Protein AF-A0A834E364-F1 (afdb_monomer_lite)

pLDDT: mean 76.14, std 17.6, range [32.25, 96.88]

InterPro domains:
  IPR008937 Ras-like guanine nucleotide exchange factor [PTHR23113] (55-141)
  IPR023578 Ras guanine nucleotide exchange factor domain superfamily [SSF48366] (55-141)
  IPR036964 Ras guanine-nucleotide exchange factor, catalytic domain superfamily [G3DSA:1.10.840.10] (33-140)

Structure (mmCIF, N/CA/C/O backbone):
data_AF-A0A834E364-F1
#
_entry.id   AF-A0A834E364-F1
#
loop_
_atom_site.group_PDB
_atom_site.id
_atom_site.type_symbol
_atom_site.label_atom_id
_atom_site.label_alt_id
_atom_site.label_comp_id
_atom_site.label_asym_id
_atom_site.label_entit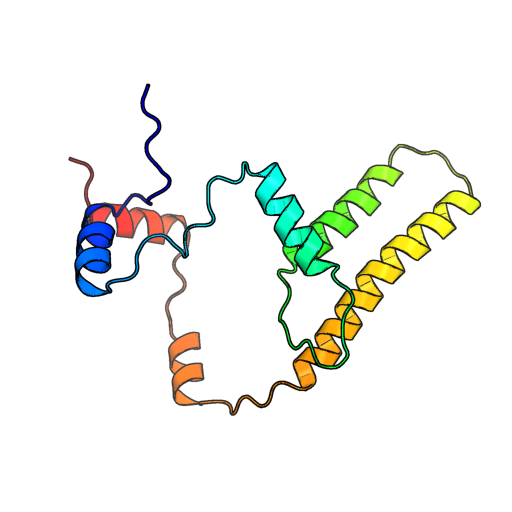y_id
_atom_site.label_seq_id
_atom_site.pdbx_PDB_ins_code
_atom_site.Cartn_x
_atom_site.Cartn_y
_atom_site.Cartn_z
_atom_site.occupancy
_atom_site.B_iso_or_equiv
_atom_site.auth_seq_id
_atom_site.auth_comp_id
_atom_site.auth_asym_id
_atom_site.auth_atom_id
_atom_site.pdbx_PDB_model_num
ATOM 1 N N . MET A 1 1 ? 21.226 10.338 26.132 1.00 33.03 1 MET A N 1
ATOM 2 C CA . MET A 1 1 ? 20.840 8.924 25.965 1.00 33.03 1 MET A CA 1
ATOM 3 C C . MET A 1 1 ? 19.372 8.777 26.314 1.00 33.03 1 MET A C 1
ATOM 5 O O . MET A 1 1 ? 19.023 8.864 27.484 1.00 33.03 1 MET A O 1
ATOM 9 N N . ARG A 1 2 ? 18.525 8.623 25.299 1.00 32.25 2 ARG A N 1
ATOM 10 C CA . ARG A 1 2 ? 17.211 7.989 25.418 1.00 32.25 2 ARG A CA 1
ATOM 11 C C . ARG A 1 2 ? 16.877 7.466 24.024 1.00 32.25 2 ARG A C 1
ATOM 13 O O . ARG A 1 2 ? 16.173 8.110 23.261 1.00 32.25 2 ARG A O 1
ATOM 20 N N . GLU A 1 3 ? 17.536 6.371 23.669 1.00 36.06 3 GLU A N 1
ATOM 21 C CA . GLU A 1 3 ? 17.025 5.490 22.627 1.00 36.06 3 GLU A CA 1
ATOM 22 C C . GLU A 1 3 ? 15.978 4.613 23.309 1.00 36.06 3 GLU A C 1
ATOM 24 O O . GLU A 1 3 ? 16.280 3.903 24.266 1.00 36.06 3 GLU A O 1
ATOM 29 N N . GLY A 1 4 ? 14.730 4.775 22.893 1.00 33.72 4 GLY A N 1
ATOM 30 C CA . GLY A 1 4 ? 13.587 3.966 23.284 1.00 33.72 4 GLY A CA 1
ATOM 31 C C . GLY A 1 4 ? 12.686 3.911 22.062 1.00 33.72 4 GLY A C 1
ATOM 32 O O . GLY A 1 4 ? 12.429 4.956 21.466 1.00 33.72 4 GLY A O 1
ATOM 33 N N . GLY A 1 5 ? 12.365 2.691 21.646 1.00 37.12 5 GLY A N 1
ATOM 34 C CA . GLY A 1 5 ? 11.794 2.339 20.354 1.00 37.12 5 GLY A CA 1
ATOM 35 C C . GLY A 1 5 ? 10.457 2.995 20.028 1.00 37.12 5 GLY A C 1
ATOM 36 O O . GLY A 1 5 ? 9.821 3.666 20.832 1.00 37.12 5 GLY A O 1
ATOM 37 N N . THR A 1 6 ? 10.087 2.814 18.775 1.00 41.56 6 THR A N 1
ATOM 38 C CA . THR A 1 6 ? 9.000 3.436 18.027 1.00 41.56 6 THR A CA 1
ATOM 39 C C . THR A 1 6 ? 7.606 2.914 18.388 1.00 41.56 6 THR A C 1
ATOM 41 O O . THR A 1 6 ? 6.837 2.598 17.485 1.00 41.56 6 THR A O 1
ATOM 44 N N . GLU A 1 7 ? 7.234 2.860 19.666 1.00 50.69 7 GLU A N 1
ATOM 45 C CA . GLU A 1 7 ? 5.832 2.629 20.025 1.00 50.69 7 GLU A CA 1
ATOM 46 C C . GLU A 1 7 ? 5.063 3.961 20.002 1.00 50.69 7 GLU A C 1
ATOM 48 O O . GLU A 1 7 ? 5.516 5.031 20.422 1.00 50.69 7 GLU A O 1
ATOM 53 N N . GLY A 1 8 ? 3.932 3.947 19.298 1.00 63.41 8 GLY A N 1
ATOM 54 C CA . GLY A 1 8 ? 3.078 5.118 19.154 1.00 63.41 8 GLY A CA 1
ATOM 55 C C . GLY A 1 8 ? 2.541 5.565 20.514 1.00 63.41 8 GLY A C 1
ATOM 56 O O . GLY A 1 8 ? 2.422 4.773 21.433 1.00 63.41 8 GLY A O 1
ATOM 57 N N . ARG A 1 9 ? 2.120 6.832 20.612 1.00 81.44 9 ARG A N 1
ATOM 58 C CA . ARG A 1 9 ? 1.621 7.505 21.835 1.00 81.44 9 ARG A CA 1
ATOM 59 C C . ARG A 1 9 ? 0.781 6.660 22.815 1.00 81.44 9 ARG A C 1
ATOM 61 O O . ARG A 1 9 ? 0.795 6.985 23.996 1.00 81.44 9 ARG A O 1
ATOM 68 N N . LEU A 1 10 ? 0.010 5.688 22.329 1.00 83.81 10 LEU A N 1
ATOM 69 C CA . LEU A 1 10 ? -0.895 4.833 23.103 1.00 83.81 10 LEU A CA 1
ATOM 70 C C . LEU A 1 10 ? -0.154 3.677 23.813 1.00 83.81 10 LEU A C 1
ATOM 72 O O . LEU A 1 10 ? -0.504 2.509 23.647 1.00 83.81 10 LEU A O 1
ATOM 76 N N . GLU A 1 11 ? 0.904 3.996 24.554 1.00 81.38 11 GLU A N 1
ATOM 77 C CA . GLU A 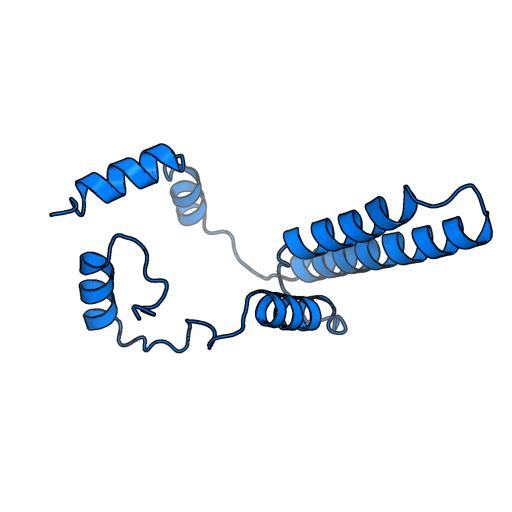1 11 ? 1.783 3.029 25.232 1.00 81.38 11 GLU A CA 1
ATOM 78 C C . GLU A 1 11 ? 1.012 2.122 26.204 1.00 81.38 11 GLU A C 1
ATOM 80 O O . GLU A 1 11 ? 1.263 0.918 26.286 1.00 81.38 11 GLU A O 1
ATOM 85 N N . GLY A 1 12 ? 0.036 2.681 26.931 1.00 80.62 12 GLY A N 1
ATOM 86 C CA . GLY A 1 12 ? -0.772 1.915 27.882 1.00 80.62 12 GLY A CA 1
ATOM 87 C C . GLY A 1 12 ? -1.642 0.868 27.184 1.00 80.62 12 GLY A C 1
ATOM 88 O O . GLY A 1 12 ? -1.741 -0.274 27.640 1.00 80.62 12 GLY A O 1
ATOM 89 N N . SER A 1 13 ? -2.229 1.241 26.047 1.00 84.00 13 SER A N 1
ATOM 90 C CA . SER A 1 13 ? -3.033 0.361 25.200 1.00 84.00 13 SER A CA 1
ATOM 91 C C . SER A 1 13 ? -2.194 -0.757 24.582 1.00 84.00 13 SER A C 1
ATOM 93 O O . SER A 1 13 ? -2.630 -1.910 24.579 1.00 84.00 13 SER A O 1
ATOM 95 N N . TRP A 1 14 ? -0.983 -0.450 24.106 1.00 78.06 14 TRP A N 1
ATOM 96 C CA . TRP A 1 14 ? -0.059 -1.455 23.570 1.00 78.06 14 TRP A CA 1
ATOM 97 C C . TRP A 1 14 ? 0.386 -2.449 24.640 1.00 78.06 14 TRP A C 1
ATOM 99 O O . TRP A 1 14 ? 0.277 -3.657 24.429 1.00 78.06 14 TRP A O 1
ATOM 109 N N . ALA A 1 15 ? 0.766 -1.972 25.828 1.00 79.81 15 ALA A N 1
ATOM 110 C CA . ALA A 1 15 ? 1.143 -2.840 26.942 1.00 79.81 15 ALA A CA 1
ATOM 111 C C . ALA A 1 15 ? 0.016 -3.818 27.329 1.00 79.81 15 ALA A C 1
ATOM 113 O O . ALA A 1 15 ? 0.264 -5.003 27.569 1.00 79.81 15 ALA A O 1
ATOM 114 N N . ALA A 1 16 ? -1.236 -3.348 27.335 1.00 79.62 16 ALA A N 1
ATOM 115 C CA . ALA A 1 16 ? -2.403 -4.186 27.600 1.00 79.62 16 ALA A CA 1
ATOM 116 C C . ALA A 1 16 ? -2.673 -5.210 26.480 1.00 79.62 16 ALA A C 1
ATOM 118 O O . ALA A 1 16 ? -3.046 -6.351 26.760 1.00 79.62 16 ALA A O 1
ATOM 119 N N . ALA A 1 17 ? -2.485 -4.829 25.214 1.00 77.50 17 ALA A N 1
ATOM 120 C CA . ALA A 1 17 ? -2.703 -5.708 24.066 1.00 77.50 17 ALA A CA 1
ATOM 121 C C . ALA A 1 17 ? -1.619 -6.795 23.945 1.00 77.50 17 ALA A C 1
ATOM 123 O O . ALA A 1 17 ? -1.945 -7.974 23.782 1.00 77.50 17 ALA A O 1
ATOM 124 N N . CYS A 1 18 ? -0.344 -6.426 24.088 1.00 69.12 18 CYS A N 1
ATOM 125 C CA . CYS A 1 18 ? 0.795 -7.346 24.015 1.00 69.12 18 CYS A CA 1
ATOM 126 C C . CYS A 1 18 ? 0.737 -8.423 25.107 1.00 69.12 18 CYS A C 1
ATOM 128 O O . CYS A 1 18 ? 1.027 -9.590 24.838 1.00 69.12 18 CYS A O 1
ATOM 130 N N . GLY A 1 19 ? 0.267 -8.073 26.311 1.00 65.94 19 GLY A N 1
ATOM 131 C CA . GLY A 1 19 ? 0.031 -9.040 27.387 1.00 65.94 19 GLY A CA 1
ATOM 132 C C . GLY A 1 19 ? -1.013 -10.117 27.054 1.00 65.94 19 GLY A C 1
ATOM 133 O O . GLY A 1 19 ? -0.944 -11.214 27.603 1.00 65.94 19 GLY A O 1
ATOM 134 N N . ASN A 1 20 ? -1.945 -9.840 26.133 1.00 60.34 20 ASN A N 1
ATOM 135 C CA . ASN A 1 20 ? -3.052 -10.738 25.784 1.00 60.34 20 ASN A CA 1
ATOM 136 C C . ASN A 1 20 ? -2.808 -11.575 24.521 1.00 60.34 20 ASN A C 1
ATOM 138 O O . ASN A 1 20 ? -3.423 -12.627 24.361 1.00 60.34 20 ASN A O 1
ATOM 142 N N . LEU A 1 21 ? -1.950 -11.113 23.610 1.00 57.56 21 LEU A N 1
ATOM 143 C CA . LEU A 1 21 ? -1.795 -11.725 22.288 1.00 57.56 21 LEU A CA 1
ATOM 144 C C . LEU A 1 21 ? -0.647 -12.735 22.201 1.00 57.56 21 LEU A C 1
ATOM 146 O O . LEU A 1 21 ? -0.603 -13.502 21.244 1.00 57.56 21 LEU A O 1
ATOM 150 N N . GLY A 1 22 ? 0.284 -12.761 23.162 1.00 52.94 22 GLY A N 1
ATOM 151 C CA . GLY A 1 22 ? 1.460 -13.643 23.090 1.00 52.94 22 GLY A CA 1
ATOM 152 C C . GLY A 1 22 ? 2.311 -13.428 21.828 1.00 52.94 22 GLY A C 1
ATOM 153 O O . GLY A 1 22 ? 3.130 -14.276 21.482 1.00 52.94 22 GLY A O 1
ATOM 154 N N . VAL A 1 23 ? 2.106 -12.309 21.126 1.00 51.69 23 VAL A N 1
ATOM 155 C CA . VAL A 1 23 ? 2.860 -11.912 19.939 1.00 51.69 23 VAL A CA 1
ATOM 156 C C . VAL A 1 23 ? 4.086 -11.165 20.444 1.00 51.69 23 VAL A C 1
ATOM 158 O O . VAL A 1 23 ? 4.002 -10.013 20.861 1.00 51.69 23 VAL A O 1
ATOM 161 N N . GLY A 1 24 ? 5.220 -11.863 20.475 1.00 50.16 24 GLY A N 1
ATOM 162 C CA . GLY A 1 24 ? 6.519 -11.229 20.673 1.00 50.16 24 GLY A CA 1
ATOM 163 C C . GLY A 1 24 ? 6.879 -10.314 19.491 1.00 50.16 24 GLY A C 1
ATOM 164 O O . GLY A 1 24 ? 6.265 -10.413 18.426 1.00 50.16 24 GLY A O 1
ATOM 165 N N . PRO A 1 25 ? 7.893 -9.447 19.647 1.00 45.56 25 PRO A N 1
ATOM 166 C CA . PRO A 1 25 ? 8.287 -8.424 18.673 1.00 45.56 25 PRO A CA 1
ATOM 167 C C . PRO A 1 25 ? 8.977 -8.989 17.411 1.00 45.56 25 PRO A C 1
ATOM 169 O O . PRO A 1 25 ? 9.927 -8.406 16.907 1.00 45.56 25 PRO A O 1
ATOM 172 N N . GLU A 1 26 ? 8.529 -10.125 16.869 1.00 44.97 26 GLU A N 1
ATOM 173 C CA . GLU A 1 26 ? 9.032 -10.664 15.591 1.00 44.97 26 GLU A CA 1
ATOM 174 C C . GLU A 1 26 ? 8.328 -10.065 14.360 1.00 44.97 26 GLU A C 1
ATOM 176 O O . GLU A 1 26 ? 8.768 -10.281 13.232 1.00 44.97 26 GLU A O 1
ATOM 181 N N . ALA A 1 27 ? 7.264 -9.278 14.556 1.00 43.50 27 ALA A N 1
ATOM 182 C CA . ALA A 1 27 ? 6.640 -8.480 13.493 1.00 43.50 27 ALA A CA 1
ATOM 183 C C . ALA A 1 27 ? 7.198 -7.046 13.407 1.00 43.50 27 ALA A C 1
ATOM 185 O O . ALA A 1 27 ? 6.973 -6.351 12.415 1.00 43.50 27 ALA A O 1
ATOM 186 N N . GLU A 1 28 ? 7.952 -6.614 14.420 1.00 43.97 28 GLU A N 1
ATOM 187 C CA . GLU A 1 28 ? 8.735 -5.385 14.381 1.00 43.97 28 GLU A CA 1
ATOM 188 C C . GLU A 1 28 ? 10.038 -5.725 13.661 1.00 43.97 28 GLU A C 1
ATOM 190 O O . GLU A 1 28 ? 10.928 -6.374 14.213 1.00 43.97 28 GLU A O 1
ATOM 195 N N . GLY A 1 29 ? 10.118 -5.363 12.378 1.00 43.12 29 GLY A N 1
ATOM 196 C CA . GLY A 1 29 ? 11.322 -5.539 11.578 1.00 43.12 29 GLY A CA 1
ATOM 197 C C . GLY A 1 29 ? 12.544 -5.089 12.373 1.00 43.12 29 GLY A C 1
ATOM 198 O O . GLY A 1 29 ? 12.629 -3.930 12.779 1.00 43.12 29 GLY A O 1
ATOM 199 N N . GLY A 1 30 ? 13.461 -6.030 12.625 1.00 39.38 30 GLY A N 1
ATOM 200 C CA . GLY A 1 30 ? 14.698 -5.761 13.349 1.00 39.38 30 GLY A CA 1
ATOM 201 C C . GLY A 1 30 ? 15.362 -4.499 12.814 1.00 39.38 30 GLY A C 1
ATOM 202 O O . GLY A 1 30 ? 15.272 -4.243 11.618 1.00 39.38 30 GLY A O 1
ATOM 203 N N . SER A 1 31 ? 15.977 -3.725 13.715 1.00 45.38 31 SER A N 1
ATOM 204 C CA . SER A 1 31 ? 16.631 -2.430 13.473 1.00 45.38 31 SER A CA 1
ATOM 205 C C . SER A 1 31 ? 17.381 -2.381 12.137 1.00 45.38 31 SER A C 1
ATOM 207 O O . SER A 1 31 ? 18.576 -2.653 12.035 1.00 45.38 31 SER A O 1
ATOM 209 N N . LEU A 1 32 ? 16.648 -2.050 11.085 1.00 44.28 32 LEU A N 1
ATOM 210 C CA . LEU A 1 32 ? 17.168 -1.707 9.787 1.00 44.28 32 LEU A CA 1
ATOM 211 C C . LEU A 1 32 ? 16.921 -0.214 9.725 1.00 44.28 32 LEU A C 1
ATOM 213 O O . LEU A 1 32 ? 15.775 0.238 9.695 1.00 44.28 32 LEU A O 1
ATOM 217 N N . SER A 1 33 ? 18.010 0.554 9.761 1.00 53.06 33 SER A N 1
ATOM 218 C CA . SER A 1 33 ? 17.973 1.974 9.425 1.00 53.06 33 SER A CA 1
ATOM 219 C C . SER A 1 33 ? 17.102 2.169 8.182 1.00 53.06 33 SER A C 1
ATOM 221 O O . SER A 1 33 ? 17.045 1.281 7.328 1.00 53.06 33 SER A O 1
ATOM 223 N N . GLY A 1 34 ? 16.412 3.308 8.069 1.00 50.94 34 GLY A N 1
AT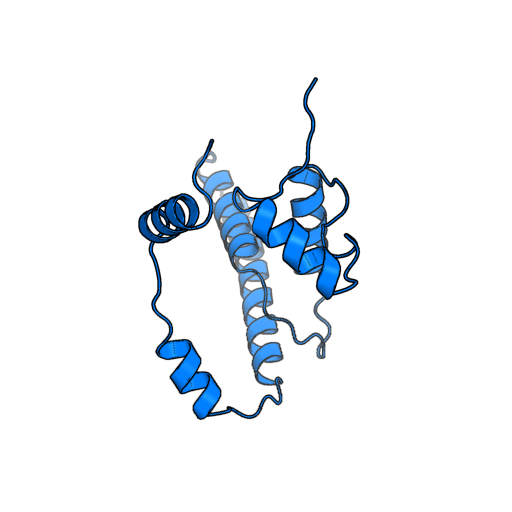OM 224 C CA . GLY A 1 34 ? 15.464 3.542 6.973 1.00 50.94 34 GLY A CA 1
ATOM 225 C C . GLY A 1 34 ? 16.014 3.108 5.607 1.00 50.94 34 GLY A C 1
ATOM 226 O O . GLY A 1 34 ? 15.324 2.423 4.864 1.00 50.94 34 GLY A O 1
ATOM 227 N N . GLU A 1 35 ? 17.293 3.369 5.323 1.00 54.16 35 GLU A N 1
ATOM 228 C CA . GLU A 1 35 ? 17.965 2.937 4.088 1.00 54.16 35 GLU A CA 1
ATOM 229 C C . GLU A 1 35 ? 18.043 1.409 3.896 1.00 54.16 35 GLU A C 1
ATOM 231 O O . GLU A 1 35 ? 17.829 0.917 2.786 1.00 54.16 35 GLU A O 1
ATOM 236 N N . GLY A 1 36 ? 18.290 0.641 4.960 1.00 59.44 36 GLY A N 1
ATOM 237 C CA . GLY A 1 36 ? 18.296 -0.823 4.928 1.00 59.44 36 GLY A CA 1
ATOM 238 C C . GLY A 1 36 ? 16.902 -1.411 4.706 1.00 59.44 36 GLY A C 1
ATOM 239 O O . GLY A 1 36 ? 16.736 -2.301 3.871 1.00 59.44 36 GLY A O 1
ATOM 240 N N . LEU A 1 37 ? 15.882 -0.870 5.384 1.00 65.31 37 LEU A N 1
ATOM 241 C CA . LEU A 1 37 ? 14.491 -1.313 5.236 1.00 65.31 37 LEU A CA 1
ATOM 242 C C . LEU A 1 37 ? 13.998 -1.113 3.796 1.00 65.31 37 LEU A C 1
ATOM 244 O O . LEU A 1 37 ? 13.458 -2.037 3.184 1.00 65.31 37 LEU A O 1
ATOM 248 N N . TRP A 1 38 ? 14.240 0.072 3.224 1.00 67.88 38 TRP A N 1
ATOM 249 C CA . TRP A 1 38 ? 13.885 0.359 1.833 1.00 67.88 38 TRP A CA 1
ATOM 250 C C . TRP A 1 38 ? 14.653 -0.531 0.852 1.00 67.88 38 TRP A C 1
ATOM 252 O O . TRP A 1 38 ? 14.074 -0.973 -0.141 1.00 67.88 38 TRP A O 1
ATOM 262 N N . GLY A 1 39 ? 15.920 -0.847 1.139 1.00 73.31 39 GLY A N 1
ATOM 263 C CA . GLY A 1 39 ? 16.726 -1.778 0.348 1.00 73.31 39 GLY A CA 1
ATOM 264 C C . GLY A 1 39 ? 16.142 -3.193 0.310 1.00 73.31 39 GLY A C 1
ATOM 265 O O . GLY A 1 39 ? 15.977 -3.759 -0.772 1.00 73.31 39 GLY A O 1
ATOM 266 N N . HIS A 1 40 ? 15.759 -3.747 1.463 1.00 72.56 40 HIS A N 1
ATOM 267 C CA . HIS A 1 40 ? 15.143 -5.076 1.549 1.00 72.56 40 HIS A CA 1
ATOM 268 C C . HIS A 1 40 ? 13.755 -5.124 0.902 1.00 72.56 40 HIS A C 1
ATOM 270 O O . HIS A 1 40 ? 13.470 -6.042 0.131 1.00 72.56 40 HIS A O 1
ATOM 276 N N . LEU A 1 41 ? 12.912 -4.115 1.147 1.00 73.31 41 LEU A N 1
ATOM 277 C CA . LEU A 1 41 ? 11.596 -4.007 0.512 1.00 73.31 41 LEU A CA 1
ATOM 278 C C . LEU A 1 41 ? 11.711 -3.908 -1.010 1.00 73.31 41 LEU A C 1
ATOM 280 O O . LEU A 1 41 ? 10.940 -4.543 -1.724 1.00 73.31 41 LEU A O 1
ATOM 284 N N . ARG A 1 42 ? 12.699 -3.164 -1.516 1.00 76.75 42 ARG A N 1
ATOM 285 C CA . ARG A 1 42 ? 12.956 -3.023 -2.953 1.00 76.75 42 ARG A CA 1
ATOM 286 C C . ARG A 1 42 ? 13.518 -4.306 -3.569 1.00 76.75 42 ARG A C 1
ATOM 288 O O . ARG A 1 42 ? 13.095 -4.689 -4.655 1.00 76.75 42 ARG A O 1
ATOM 295 N N . ALA A 1 43 ? 14.415 -5.003 -2.872 1.00 76.81 43 ALA A N 1
ATOM 296 C CA . ALA A 1 43 ? 14.912 -6.309 -3.303 1.00 76.81 43 ALA A CA 1
ATOM 297 C C . ALA A 1 43 ? 13.782 -7.348 -3.377 1.00 76.81 43 ALA A C 1
ATOM 299 O O . ALA A 1 43 ? 13.703 -8.106 -4.340 1.00 76.81 43 ALA A O 1
ATOM 300 N N . GLY A 1 44 ? 12.874 -7.340 -2.396 1.00 75.25 44 GLY A N 1
ATOM 301 C CA . GLY A 1 44 ? 11.661 -8.149 -2.427 1.00 75.25 44 GLY A CA 1
ATOM 302 C C . GLY A 1 44 ? 10.730 -7.734 -3.564 1.00 75.25 44 GLY A C 1
ATOM 303 O O . GLY A 1 44 ? 10.242 -8.593 -4.295 1.00 75.25 44 GLY A O 1
ATOM 304 N N . ALA A 1 45 ? 10.513 -6.431 -3.757 1.00 75.62 45 ALA A N 1
ATOM 305 C CA . ALA A 1 45 ? 9.653 -5.897 -4.806 1.00 75.62 45 ALA A CA 1
ATOM 306 C C . ALA A 1 45 ? 10.122 -6.319 -6.209 1.00 75.62 45 ALA A C 1
ATOM 308 O O . ALA A 1 45 ? 9.343 -6.916 -6.936 1.00 75.62 45 ALA A O 1
ATOM 309 N N . HIS A 1 46 ? 11.394 -6.152 -6.556 1.00 76.56 46 HIS A N 1
ATOM 310 C CA . HIS A 1 46 ? 11.885 -6.508 -7.895 1.00 76.56 46 HIS A CA 1
ATOM 311 C C . HIS A 1 46 ? 12.436 -7.934 -8.007 1.00 76.56 46 HIS A C 1
ATOM 313 O O . HIS A 1 46 ? 13.155 -8.249 -8.961 1.00 76.56 46 HIS A O 1
ATOM 319 N N . ALA A 1 47 ? 12.149 -8.805 -7.036 1.00 76.12 47 ALA A N 1
ATOM 320 C CA . ALA A 1 47 ? 12.471 -10.217 -7.170 1.00 76.12 47 ALA A CA 1
ATOM 321 C C . ALA A 1 47 ? 11.807 -10.778 -8.445 1.00 76.12 47 ALA A C 1
ATOM 323 O O . ALA A 1 47 ? 10.700 -10.351 -8.786 1.00 76.12 47 ALA A O 1
ATOM 324 N N . PRO A 1 48 ? 12.450 -11.724 -9.157 1.00 71.62 48 PRO A N 1
ATOM 325 C CA . PRO A 1 48 ? 11.888 -12.295 -10.373 1.00 71.62 48 PRO A CA 1
ATOM 326 C C . PRO A 1 48 ? 10.452 -12.765 -10.140 1.00 71.62 48 PRO A C 1
ATOM 328 O O . PRO A 1 48 ? 10.204 -13.626 -9.293 1.00 71.62 48 PRO A O 1
ATOM 331 N N . LEU A 1 49 ? 9.507 -12.187 -10.884 1.00 69.56 49 LEU A N 1
ATOM 332 C CA . LEU A 1 49 ? 8.108 -12.573 -10.787 1.00 69.56 49 LEU A CA 1
ATOM 333 C C . LEU A 1 49 ? 7.971 -14.000 -11.318 1.00 69.56 49 LEU A C 1
ATOM 335 O O . LEU A 1 49 ? 8.158 -14.257 -12.508 1.00 69.56 49 LEU A O 1
ATOM 339 N N . THR A 1 50 ? 7.671 -14.943 -10.429 1.00 67.00 50 THR A N 1
ATOM 340 C CA . THR A 1 50 ? 7.240 -16.274 -10.847 1.00 67.00 50 THR A CA 1
ATOM 341 C C . THR A 1 50 ? 5.758 -16.208 -11.233 1.00 67.00 50 THR A C 1
ATOM 343 O O . THR A 1 50 ? 5.011 -15.430 -10.635 1.00 67.00 50 THR A O 1
ATOM 346 N N . PRO A 1 51 ? 5.284 -17.028 -12.190 1.00 56.84 51 PRO A N 1
ATOM 347 C CA . PRO A 1 51 ? 3.884 -17.009 -12.639 1.00 56.84 51 PRO A CA 1
ATOM 348 C C . PRO A 1 51 ? 2.842 -17.260 -11.535 1.00 56.84 51 PRO A C 1
ATOM 350 O O . PRO A 1 51 ? 1.655 -17.038 -11.744 1.00 56.84 51 PRO A O 1
ATOM 353 N N . THR A 1 52 ? 3.272 -17.744 -10.368 1.00 59.16 52 THR A N 1
ATOM 354 C CA . THR A 1 52 ? 2.421 -18.090 -9.224 1.00 59.16 52 THR A CA 1
ATOM 355 C C . THR A 1 52 ? 2.576 -17.136 -8.039 1.00 59.16 52 THR A C 1
ATOM 357 O O . THR A 1 52 ? 1.894 -17.319 -7.032 1.00 59.16 52 THR A O 1
ATOM 360 N N . ALA A 1 53 ? 3.467 -16.140 -8.111 1.00 69.69 53 ALA A N 1
ATOM 361 C CA . ALA A 1 53 ? 3.673 -15.176 -7.034 1.00 69.69 53 ALA A CA 1
ATOM 362 C C . ALA A 1 53 ? 2.527 -14.152 -6.995 1.00 69.69 53 ALA A C 1
ATOM 364 O O . ALA A 1 53 ? 2.636 -13.040 -7.509 1.00 69.69 53 ALA A O 1
ATOM 365 N N . GLN A 1 54 ? 1.414 -14.537 -6.370 1.00 74.06 54 GLN A N 1
ATOM 366 C CA . GLN A 1 54 ? 0.277 -13.654 -6.129 1.00 74.06 54 GLN A CA 1
ATOM 367 C C . GLN A 1 54 ? 0.596 -12.724 -4.954 1.00 74.06 54 GLN A C 1
ATOM 369 O O . GLN A 1 54 ? 0.590 -13.138 -3.793 1.00 74.06 54 GLN A O 1
ATOM 374 N N . ARG A 1 55 ? 0.884 -11.456 -5.249 1.00 84.50 55 ARG A N 1
ATOM 375 C CA . ARG A 1 55 ? 1.110 -10.416 -4.236 1.00 84.50 55 ARG A CA 1
ATOM 376 C C . ARG A 1 55 ? 0.589 -9.063 -4.705 1.00 84.50 55 ARG A C 1
ATOM 378 O O . ARG A 1 55 ? 0.695 -8.725 -5.882 1.00 84.50 55 ARG A O 1
ATOM 385 N N . VAL A 1 56 ? 0.106 -8.260 -3.763 1.00 88.31 56 VAL A N 1
ATOM 386 C CA . VAL A 1 56 ? -0.258 -6.858 -3.996 1.00 88.31 56 VAL A CA 1
ATOM 387 C C . VAL A 1 56 ? 0.942 -5.976 -3.623 1.00 88.31 56 VAL A C 1
ATOM 389 O O . VAL A 1 56 ? 1.346 -5.978 -2.459 1.00 88.31 56 VAL A O 1
ATOM 392 N N . PRO A 1 57 ? 1.564 -5.255 -4.574 1.00 88.19 57 PRO A N 1
ATOM 393 C CA . PRO A 1 57 ? 2.747 -4.451 -4.286 1.00 88.19 57 PRO A CA 1
ATOM 394 C C . PRO A 1 57 ? 2.415 -3.168 -3.514 1.00 88.19 57 PRO A C 1
ATOM 396 O O . PRO A 1 57 ? 1.382 -2.535 -3.742 1.00 88.19 57 PRO A O 1
ATOM 399 N N . PHE A 1 58 ? 3.359 -2.702 -2.690 1.00 88.69 58 PHE A N 1
ATOM 400 C CA . PHE A 1 58 ? 3.332 -1.326 -2.198 1.00 88.69 58 PHE A CA 1
ATOM 401 C C . PHE A 1 58 ? 3.702 -0.369 -3.339 1.00 88.69 58 PHE A C 1
ATOM 403 O O . PHE A 1 58 ? 4.873 -0.194 -3.684 1.00 88.69 58 PHE A O 1
ATOM 410 N N . LEU A 1 59 ? 2.685 0.253 -3.939 1.00 91.12 59 LEU A N 1
ATOM 411 C CA . LEU A 1 59 ? 2.837 1.090 -5.133 1.00 91.12 59 LEU A CA 1
ATOM 412 C C . LEU A 1 59 ? 3.790 2.282 -4.925 1.00 91.12 59 LEU A C 1
ATOM 414 O O . LEU A 1 59 ? 4.416 2.736 -5.882 1.00 91.12 59 LEU A O 1
ATOM 418 N N . GLY A 1 60 ? 3.956 2.750 -3.682 1.00 89.00 60 GLY A N 1
ATOM 419 C CA . GLY A 1 60 ? 4.883 3.830 -3.338 1.00 89.00 60 GLY A CA 1
ATOM 420 C C . GLY A 1 60 ? 6.332 3.571 -3.773 1.00 89.00 60 GLY A C 1
ATOM 421 O O . GLY A 1 60 ? 7.019 4.519 -4.147 1.00 89.00 60 GLY A O 1
ATOM 422 N N . LEU A 1 61 ? 6.781 2.307 -3.818 1.00 88.38 61 LEU A N 1
ATOM 423 C CA . LEU A 1 61 ? 8.122 1.952 -4.312 1.00 88.38 61 LEU A CA 1
ATOM 424 C C . LEU A 1 61 ? 8.262 2.231 -5.811 1.00 88.38 61 LEU A C 1
ATOM 426 O O . LEU A 1 61 ? 9.184 2.927 -6.223 1.00 88.38 61 LEU A O 1
ATOM 430 N N . TYR A 1 62 ? 7.298 1.770 -6.607 1.00 89.69 62 TYR A N 1
ATOM 431 C CA . TYR A 1 62 ? 7.287 1.966 -8.057 1.00 89.69 62 TYR A CA 1
ATOM 432 C C . TYR A 1 62 ? 7.137 3.448 -8.419 1.00 89.69 62 TYR A C 1
ATOM 434 O O . TYR A 1 62 ? 7.799 3.936 -9.332 1.00 89.69 62 TYR A O 1
ATOM 442 N N . VAL A 1 63 ? 6.306 4.194 -7.681 1.00 91.00 63 VAL A N 1
ATOM 443 C CA . VAL A 1 63 ? 6.174 5.650 -7.857 1.00 91.00 63 VAL A CA 1
ATOM 444 C C . VAL A 1 63 ? 7.487 6.360 -7.528 1.00 91.00 63 VAL A C 1
ATOM 446 O O . VAL A 1 63 ? 7.884 7.261 -8.263 1.00 91.00 63 VAL A O 1
ATOM 449 N N . SER A 1 64 ? 8.188 5.940 -6.471 1.00 89.31 64 SER A N 1
ATOM 450 C CA . SER A 1 64 ? 9.514 6.466 -6.135 1.00 89.31 64 SER A CA 1
ATOM 451 C C . SER A 1 64 ? 10.538 6.171 -7.236 1.00 89.31 64 SER A C 1
ATOM 453 O O . SER A 1 64 ? 11.259 7.080 -7.639 1.00 89.31 64 SER A O 1
ATOM 455 N N . ASP A 1 65 ? 10.553 4.958 -7.794 1.00 86.62 65 ASP A N 1
ATOM 456 C CA . ASP A 1 65 ? 11.448 4.590 -8.898 1.00 86.62 65 ASP A CA 1
ATOM 457 C C . ASP A 1 65 ? 11.176 5.387 -10.166 1.00 86.62 65 ASP A C 1
ATOM 459 O O . ASP A 1 65 ? 12.104 5.896 -10.796 1.00 86.62 6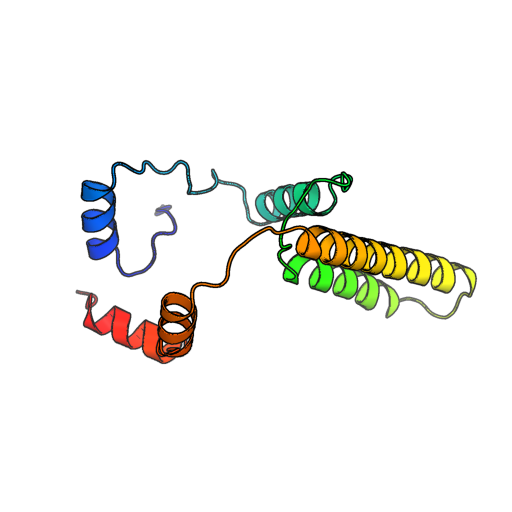5 ASP A O 1
ATOM 463 N N . LEU A 1 66 ? 9.903 5.551 -10.524 1.00 88.94 66 LEU A N 1
ATOM 464 C CA . LEU A 1 66 ? 9.501 6.403 -11.638 1.00 88.94 66 LEU A CA 1
ATOM 465 C C . LEU A 1 66 ? 9.867 7.867 -11.376 1.00 88.94 66 LEU A C 1
ATOM 467 O O . LEU A 1 66 ? 10.329 8.546 -12.289 1.00 88.94 66 LEU A O 1
ATOM 471 N N . GLY A 1 67 ? 9.719 8.338 -10.136 1.00 87.12 67 GLY A N 1
ATOM 472 C CA . GLY A 1 67 ? 10.128 9.672 -9.705 1.00 87.12 67 GLY A CA 1
ATOM 473 C C . GLY A 1 67 ? 11.635 9.891 -9.834 1.00 87.12 67 GLY A C 1
ATOM 474 O O . GLY A 1 67 ? 12.052 10.872 -10.440 1.00 87.12 67 GLY A O 1
ATOM 475 N N . MET A 1 68 ? 12.454 8.953 -9.352 1.00 84.19 68 MET A N 1
ATOM 476 C CA . MET A 1 68 ? 13.914 8.982 -9.504 1.00 84.19 68 MET A CA 1
ATOM 477 C C . MET A 1 68 ? 14.337 8.923 -10.970 1.00 84.19 68 MET A C 1
ATOM 479 O O . MET A 1 68 ? 15.236 9.650 -11.393 1.00 84.19 68 MET A O 1
ATOM 483 N N . LEU A 1 69 ? 13.684 8.067 -11.763 1.00 82.75 69 LEU A N 1
ATOM 484 C CA . LEU A 1 69 ? 13.908 8.021 -13.201 1.00 82.75 69 LEU A CA 1
ATOM 485 C C . LEU A 1 69 ? 13.574 9.372 -13.827 1.00 82.75 69 LEU A C 1
ATOM 487 O O . LEU A 1 69 ? 14.365 9.812 -14.645 1.00 82.75 69 LEU A O 1
ATOM 491 N N . HIS A 1 70 ? 12.474 10.023 -13.424 1.00 79.06 70 HIS A N 1
ATOM 492 C CA . HIS A 1 70 ? 12.012 11.322 -13.922 1.00 79.06 70 HIS A CA 1
ATOM 493 C C . HIS A 1 70 ? 12.944 12.492 -13.557 1.00 79.06 70 HIS A C 1
ATOM 495 O O . HIS A 1 70 ? 13.223 13.333 -14.413 1.00 79.06 70 HIS A O 1
ATOM 501 N N . THR A 1 71 ? 13.432 12.558 -12.315 1.00 74.44 71 THR A N 1
ATOM 502 C CA . THR A 1 71 ? 14.275 13.662 -11.821 1.00 74.44 71 THR A CA 1
ATOM 503 C C . THR A 1 71 ? 15.697 13.603 -12.357 1.00 74.44 71 THR A C 1
ATOM 505 O O . THR A 1 71 ? 16.223 14.639 -12.750 1.00 74.44 71 THR A O 1
ATOM 508 N N . ALA A 1 72 ? 16.274 12.405 -12.518 1.00 63.09 72 ALA A N 1
ATOM 509 C CA . ALA A 1 72 ? 17.604 12.198 -13.107 1.00 63.09 72 ALA A CA 1
ATOM 510 C C . ALA A 1 72 ? 17.738 12.670 -14.576 1.00 63.09 72 ALA A C 1
ATOM 512 O O . ALA A 1 72 ? 18.768 12.458 -15.211 1.00 63.09 72 ALA A O 1
ATOM 513 N N . ILE A 1 73 ? 16.686 13.257 -15.151 1.00 54.88 73 ILE A N 1
ATOM 514 C CA . ILE A 1 73 ? 16.599 13.706 -16.544 1.00 54.88 73 ILE A CA 1
ATOM 515 C C . ILE A 1 73 ? 16.566 15.225 -16.661 1.00 54.88 73 ILE A C 1
ATOM 517 O O . ILE A 1 73 ? 16.946 15.736 -17.712 1.00 54.88 73 ILE A O 1
ATOM 521 N N . GLN A 1 74 ? 16.137 15.949 -15.623 1.00 55.47 74 GLN A N 1
ATOM 522 C CA . GLN A 1 74 ? 16.101 17.414 -15.679 1.00 55.47 74 GLN A CA 1
ATOM 523 C C . GLN A 1 74 ? 17.511 18.031 -15.761 1.00 55.47 74 GLN A C 1
ATOM 525 O O . GLN A 1 74 ? 17.646 19.170 -16.195 1.00 55.47 74 GLN A O 1
ATOM 530 N N . ASP A 1 75 ? 18.555 17.248 -15.472 1.00 55.62 75 ASP A N 1
ATOM 531 C CA . ASP A 1 75 ? 19.958 17.678 -15.483 1.00 55.62 75 ASP A CA 1
ATOM 532 C C . ASP A 1 75 ? 20.695 17.480 -16.829 1.00 55.62 75 ASP A C 1
ATOM 534 O O . ASP A 1 75 ? 21.909 17.687 -16.895 1.00 55.62 75 ASP A O 1
ATOM 538 N N . TYR A 1 76 ? 20.025 17.063 -17.919 1.00 57.06 76 TYR A N 1
ATOM 539 C CA . TYR A 1 76 ? 20.723 16.681 -19.162 1.00 57.06 76 TYR A CA 1
ATOM 540 C C . TYR A 1 76 ? 20.136 17.292 -20.451 1.00 57.06 76 TYR A C 1
ATOM 542 O O . TYR A 1 76 ? 19.078 16.843 -20.900 1.00 57.06 76 TYR A O 1
ATOM 550 N N . PRO A 1 77 ? 20.848 18.230 -21.117 1.00 58.31 77 PRO A N 1
ATOM 551 C CA . PRO A 1 77 ? 20.478 18.706 -22.450 1.00 58.31 77 PRO A CA 1
ATOM 552 C C . PRO A 1 77 ? 20.649 17.599 -23.509 1.00 58.31 77 PRO A C 1
ATOM 554 O O . PRO A 1 77 ? 21.424 16.652 -23.348 1.00 58.31 77 PRO A O 1
ATOM 557 N N . GLU A 1 78 ? 19.854 17.698 -24.570 1.00 58.19 78 GLU A N 1
ATOM 558 C CA . GLU A 1 78 ? 19.363 16.632 -25.442 1.00 58.19 78 GLU A CA 1
ATOM 559 C C . GLU A 1 78 ? 20.398 15.638 -26.017 1.00 58.19 78 GLU A C 1
ATOM 561 O O . GLU A 1 78 ? 21.353 15.996 -26.702 1.00 58.19 78 GLU A O 1
ATOM 566 N N . GLY A 1 79 ? 20.113 14.335 -25.868 1.00 62.56 79 GLY A N 1
ATOM 567 C CA . GLY A 1 79 ? 20.761 13.265 -26.633 1.00 62.56 79 GLY A CA 1
ATOM 568 C C . GLY A 1 79 ? 19.833 12.064 -26.869 1.00 62.56 79 GLY A C 1
ATOM 569 O O . GLY A 1 79 ? 19.403 11.407 -25.918 1.00 62.56 79 GLY A O 1
ATOM 570 N N . HIS A 1 80 ? 19.547 11.736 -28.138 1.00 64.31 80 HIS A N 1
ATOM 571 C CA . HIS A 1 80 ? 18.576 10.702 -28.557 1.00 64.31 80 HIS A CA 1
ATOM 572 C C . HIS A 1 80 ? 18.792 9.314 -27.921 1.00 64.31 80 HIS A C 1
ATOM 574 O O . HIS A 1 80 ? 17.831 8.634 -27.558 1.00 64.31 80 HIS A O 1
ATOM 580 N N . VAL A 1 81 ? 20.045 8.890 -27.731 1.00 63.50 81 VAL A N 1
ATOM 581 C CA . VAL A 1 81 ? 20.376 7.562 -27.176 1.00 63.50 81 VAL A CA 1
ATOM 582 C C . VAL A 1 81 ? 20.001 7.449 -25.689 1.00 63.50 81 VAL A C 1
ATOM 584 O O . VAL A 1 81 ? 19.529 6.398 -25.247 1.00 63.50 81 VAL A O 1
ATOM 587 N N . LYS A 1 82 ? 20.129 8.535 -24.912 1.00 66.38 82 LYS A N 1
ATOM 588 C CA . LYS A 1 82 ? 19.772 8.556 -23.481 1.00 66.38 82 LYS A CA 1
ATOM 589 C C . LYS A 1 82 ? 18.253 8.532 -23.271 1.00 66.38 82 LYS A C 1
ATOM 591 O O . LYS A 1 82 ? 17.781 7.875 -22.344 1.00 66.38 82 LYS A O 1
ATOM 596 N N . HIS A 1 83 ? 17.484 9.146 -24.175 1.00 67.38 83 HIS A N 1
ATOM 597 C CA . HIS A 1 83 ? 16.017 9.099 -24.148 1.00 67.38 83 HIS A CA 1
ATOM 598 C C . HIS A 1 83 ? 15.492 7.662 -24.305 1.00 67.38 83 HIS A C 1
ATOM 600 O O . HIS A 1 83 ? 14.590 7.240 -23.581 1.00 67.38 83 HIS A O 1
ATOM 606 N N . LEU A 1 84 ? 16.089 6.873 -25.202 1.00 76.38 84 LEU A N 1
ATOM 607 C CA . LEU A 1 84 ? 15.705 5.472 -25.394 1.00 76.38 84 LEU A CA 1
ATOM 608 C C . LEU A 1 84 ? 16.048 4.611 -24.173 1.00 76.38 84 LEU A C 1
ATOM 610 O O . LEU A 1 84 ? 15.240 3.780 -23.763 1.00 76.38 84 LEU A O 1
ATOM 614 N N . ALA A 1 85 ? 17.216 4.821 -23.560 1.00 78.69 85 ALA A N 1
ATOM 615 C CA . ALA A 1 85 ? 17.596 4.118 -22.335 1.00 78.69 85 ALA A CA 1
ATOM 616 C C . ALA A 1 85 ? 16.636 4.429 -21.172 1.00 78.69 85 ALA A C 1
ATOM 618 O O . ALA A 1 85 ? 16.229 3.513 -20.458 1.00 78.69 85 ALA A O 1
ATOM 619 N N . LYS A 1 86 ? 16.215 5.695 -21.030 1.00 76.94 86 LYS A N 1
ATOM 620 C CA . LYS A 1 86 ? 15.163 6.113 -20.093 1.00 76.94 86 LYS A CA 1
ATOM 621 C C . LYS A 1 86 ? 13.855 5.372 -20.367 1.00 76.94 86 LYS A C 1
ATOM 623 O O . LYS A 1 86 ? 13.333 4.715 -19.472 1.00 76.94 86 LYS A O 1
ATOM 628 N N . LYS A 1 87 ? 13.350 5.442 -21.603 1.00 81.88 87 LYS A N 1
ATOM 629 C CA . LYS A 1 87 ? 12.073 4.820 -21.980 1.00 81.88 87 LYS A CA 1
ATOM 630 C C . LYS A 1 87 ? 12.065 3.316 -21.735 1.00 81.88 87 LYS A C 1
ATOM 632 O O . LYS A 1 87 ? 11.062 2.788 -21.278 1.00 81.88 87 LYS A O 1
ATOM 637 N N . ARG A 1 88 ? 13.198 2.640 -21.9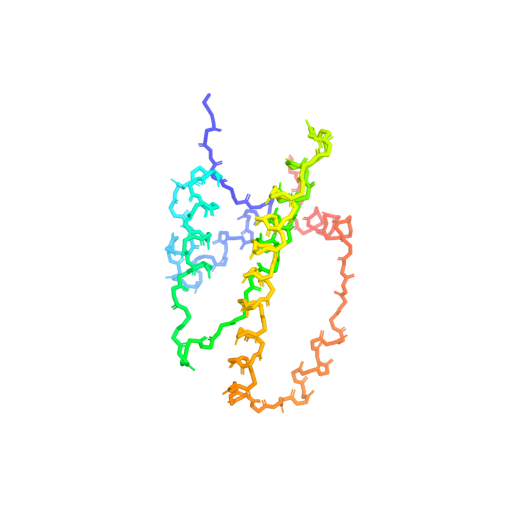46 1.00 86.38 88 ARG A N 1
ATOM 638 C CA . ARG A 1 88 ? 13.355 1.217 -21.609 1.00 86.38 88 ARG A CA 1
ATOM 639 C C . ARG A 1 88 ? 13.264 0.950 -20.106 1.00 86.38 88 ARG A C 1
ATOM 641 O O . ARG A 1 88 ? 12.703 -0.067 -19.726 1.00 86.38 88 ARG A O 1
ATOM 648 N N . LYS A 1 89 ? 13.816 1.818 -19.250 1.00 86.88 89 LYS A N 1
ATOM 649 C CA . LYS A 1 89 ? 13.715 1.659 -17.788 1.00 86.88 89 LYS A CA 1
ATOM 650 C C . LYS A 1 89 ? 12.296 1.930 -17.286 1.00 86.88 89 LYS A C 1
ATOM 652 O O . LYS A 1 89 ? 11.793 1.131 -16.511 1.00 86.88 89 LYS A O 1
ATOM 657 N N . GLU A 1 90 ? 11.644 2.990 -17.769 1.00 87.75 90 GLU A N 1
ATOM 658 C CA . GLU A 1 90 ? 10.231 3.275 -17.456 1.00 87.75 90 GLU A CA 1
ATOM 659 C C . GLU A 1 90 ? 9.330 2.109 -17.873 1.00 87.75 90 GLU A C 1
ATOM 661 O O . GLU A 1 90 ? 8.514 1.642 -17.083 1.00 87.75 90 GLU A O 1
ATOM 666 N N . LEU A 1 91 ? 9.519 1.603 -19.096 1.00 89.56 91 LEU A N 1
ATOM 667 C CA . LEU A 1 91 ? 8.732 0.492 -19.615 1.00 89.56 91 LEU A CA 1
ATOM 668 C C . LEU A 1 91 ? 8.889 -0.767 -18.758 1.00 89.56 91 LEU A C 1
ATOM 670 O O . LEU A 1 91 ? 7.882 -1.378 -18.435 1.00 89.56 91 LEU A O 1
ATOM 674 N N . LYS A 1 92 ? 10.106 -1.104 -18.311 1.00 90.06 92 LYS A N 1
ATOM 675 C CA . LYS A 1 92 ? 10.331 -2.257 -17.421 1.00 90.06 92 LYS A CA 1
ATOM 676 C C . LYS A 1 92 ? 9.552 -2.162 -16.107 1.00 90.06 92 LYS A C 1
ATOM 678 O O . LYS A 1 92 ? 8.988 -3.155 -15.665 1.00 90.06 92 LYS A O 1
ATOM 683 N N . VAL A 1 93 ? 9.508 -0.976 -15.496 1.00 89.62 93 VAL A N 1
ATOM 684 C CA . VAL A 1 93 ? 8.742 -0.750 -14.258 1.00 89.62 93 VAL A CA 1
ATOM 685 C C . VAL A 1 93 ? 7.240 -0.931 -14.517 1.00 89.62 93 VAL A C 1
ATOM 687 O O . VAL A 1 93 ? 6.544 -1.546 -13.715 1.00 89.62 93 VAL A O 1
ATOM 690 N N . LEU A 1 94 ? 6.737 -0.447 -15.658 1.00 91.44 94 LEU A N 1
ATOM 691 C CA . LEU A 1 94 ? 5.335 -0.631 -16.050 1.00 91.44 94 LEU A CA 1
ATOM 692 C C . LEU A 1 94 ? 5.001 -2.092 -16.383 1.00 91.44 94 LEU A C 1
ATOM 694 O O . LEU A 1 94 ? 3.948 -2.574 -15.979 1.00 91.44 94 LEU A O 1
ATOM 698 N N . GLU A 1 95 ? 5.885 -2.801 -17.086 1.00 90.94 95 GLU A N 1
ATOM 699 C CA . GLU A 1 95 ? 5.742 -4.230 -17.393 1.00 90.94 95 GLU A CA 1
ATOM 700 C C . GLU A 1 95 ? 5.614 -5.055 -16.107 1.00 90.94 95 GLU A C 1
ATOM 702 O O . GLU A 1 95 ? 4.745 -5.920 -16.014 1.00 90.94 95 GLU A O 1
ATOM 707 N N . GLU A 1 96 ? 6.412 -4.743 -15.085 1.00 89.56 96 GLU A N 1
ATOM 708 C CA . GLU A 1 96 ? 6.329 -5.399 -13.779 1.00 89.56 96 GLU A CA 1
ATOM 709 C C . GLU A 1 96 ? 4.978 -5.151 -13.087 1.00 89.56 96 GLU A C 1
ATOM 711 O O . GLU A 1 96 ? 4.362 -6.087 -12.576 1.00 89.56 96 GLU A O 1
ATOM 716 N N . ILE A 1 97 ? 4.469 -3.913 -13.127 1.00 90.50 97 ILE A N 1
ATOM 717 C CA . ILE A 1 97 ? 3.139 -3.578 -12.590 1.00 90.50 97 ILE A CA 1
ATOM 718 C C . ILE A 1 97 ? 2.047 -4.365 -13.322 1.00 90.50 97 ILE A C 1
ATOM 720 O O . ILE A 1 97 ? 1.158 -4.917 -12.674 1.00 90.50 97 ILE A O 1
ATOM 724 N N . VAL A 1 98 ? 2.113 -4.449 -14.653 1.00 91.00 98 VAL A N 1
ATOM 725 C CA . VAL A 1 98 ? 1.138 -5.204 -15.456 1.00 91.00 98 VAL A CA 1
ATOM 726 C C . VAL A 1 98 ? 1.170 -6.692 -15.103 1.00 91.00 98 VAL A C 1
ATOM 728 O O . VAL A 1 98 ? 0.114 -7.297 -14.928 1.00 91.00 98 VAL A O 1
ATOM 731 N N . LEU A 1 99 ? 2.357 -7.284 -14.940 1.00 89.69 99 LEU A N 1
ATOM 732 C CA . LEU A 1 99 ? 2.492 -8.684 -14.524 1.00 89.69 99 LEU A CA 1
ATOM 733 C C . LEU A 1 99 ? 1.898 -8.928 -13.130 1.00 89.69 99 LEU A C 1
ATOM 735 O O . LEU A 1 99 ? 1.191 -9.913 -12.927 1.00 89.69 99 LEU A O 1
ATOM 739 N N . LEU A 1 100 ? 2.127 -8.019 -12.181 1.00 89.44 100 LEU A N 1
ATOM 740 C CA . LEU A 1 100 ? 1.539 -8.104 -10.840 1.00 89.44 100 LEU A CA 1
ATOM 741 C C . LEU A 1 100 ? 0.011 -7.972 -10.871 1.00 89.44 100 LEU A C 1
ATOM 743 O O . LEU A 1 100 ? -0.677 -8.688 -10.148 1.00 89.44 100 LEU A O 1
ATOM 747 N N . GLN A 1 101 ? -0.533 -7.111 -11.733 1.00 90.94 101 GLN A N 1
ATOM 748 C CA . GLN A 1 101 ? -1.979 -6.995 -11.939 1.00 90.94 101 GLN A CA 1
ATOM 749 C C . GLN A 1 101 ? -2.582 -8.280 -12.518 1.00 90.94 101 GLN A C 1
ATOM 751 O O . GLN A 1 101 ? -3.638 -8.708 -12.061 1.00 90.94 101 GLN A O 1
ATOM 756 N N . GLN A 1 102 ? -1.912 -8.918 -13.480 1.00 90.06 102 GLN A N 1
ATOM 757 C CA . GLN A 1 102 ? -2.333 -10.215 -14.019 1.00 90.06 102 GLN A CA 1
ATOM 758 C C . GLN A 1 102 ? -2.282 -11.310 -12.948 1.00 90.06 102 GLN A C 1
ATOM 760 O O . GLN A 1 102 ? -3.238 -12.064 -12.798 1.00 90.06 102 GLN A O 1
ATOM 765 N N . ALA A 1 103 ? -1.209 -11.369 -12.153 1.00 87.94 103 ALA A N 1
ATOM 766 C CA . ALA A 1 103 ? -1.104 -12.314 -11.043 1.00 87.94 103 ALA A CA 1
ATOM 767 C C . ALA A 1 103 ? -2.200 -12.085 -9.989 1.00 87.94 103 ALA A C 1
ATOM 769 O O . ALA A 1 103 ? -2.743 -13.045 -9.449 1.00 87.94 103 ALA A O 1
ATOM 770 N N . ALA A 1 104 ? -2.581 -10.829 -9.735 1.00 87.94 104 ALA A N 1
ATOM 771 C CA . ALA A 1 104 ? -3.669 -10.500 -8.820 1.00 87.94 104 ALA A CA 1
ATOM 772 C C . ALA A 1 104 ? -5.052 -10.956 -9.327 1.00 87.94 104 ALA A C 1
ATOM 774 O O . ALA A 1 104 ? -5.950 -11.190 -8.526 1.00 87.94 104 ALA A O 1
ATOM 775 N N . GLN A 1 105 ? -5.242 -11.153 -10.634 1.00 88.06 105 GLN A N 1
ATOM 776 C CA . GLN A 1 105 ? -6.487 -11.737 -11.157 1.00 88.06 105 GLN A CA 1
ATOM 777 C C . GLN A 1 105 ? -6.636 -13.226 -10.809 1.00 88.06 105 GLN A C 1
ATOM 779 O O . GLN A 1 105 ? -7.722 -13.777 -10.958 1.00 88.06 105 GLN A O 1
ATOM 784 N N . LEU A 1 106 ? -5.566 -13.879 -10.342 1.00 89.25 106 LEU A N 1
ATOM 785 C CA . LEU A 1 106 ? -5.573 -15.287 -9.940 1.00 89.25 106 LEU A CA 1
ATOM 786 C C . LEU A 1 106 ? -5.951 -15.491 -8.465 1.00 89.25 106 LEU A C 1
ATOM 788 O O . LEU A 1 106 ? -6.024 -16.639 -8.019 1.00 89.25 106 LEU A O 1
ATOM 792 N N . TYR A 1 107 ? -6.194 -14.412 -7.712 1.00 88.69 107 TYR A N 1
ATOM 793 C CA . TYR A 1 107 ? -6.686 -14.520 -6.343 1.00 88.69 107 TYR A CA 1
ATOM 794 C C . TYR A 1 107 ? -8.077 -15.153 -6.329 1.00 88.69 107 TYR A C 1
ATOM 796 O O . TYR A 1 107 ? -9.050 -14.575 -6.804 1.00 88.69 107 TYR A O 1
ATOM 804 N N . SER A 1 108 ? -8.173 -16.332 -5.718 1.00 90.38 108 SER A N 1
ATOM 805 C CA . SER A 1 108 ? -9.439 -17.018 -5.460 1.00 90.38 108 SER A CA 1
ATOM 806 C C . SER A 1 108 ? -9.983 -16.600 -4.092 1.00 90.38 108 SER A C 1
ATOM 808 O O . SER A 1 108 ? -9.957 -17.384 -3.143 1.00 90.38 108 SER A O 1
ATOM 810 N N . ILE A 1 109 ? -10.412 -15.342 -3.973 1.00 89.38 109 ILE A N 1
ATOM 811 C CA . ILE A 1 109 ? -11.032 -14.802 -2.756 1.00 89.38 109 ILE A CA 1
ATOM 812 C C . ILE A 1 109 ? -12.509 -14.555 -3.051 1.00 89.38 109 ILE A C 1
ATOM 814 O O . ILE A 1 109 ? -12.843 -13.714 -3.884 1.00 89.38 109 ILE A O 1
ATOM 818 N N . GLU A 1 110 ? -13.385 -15.274 -2.355 1.00 93.75 110 GLU A N 1
ATOM 819 C CA . GLU A 1 110 ? -14.825 -15.048 -2.454 1.00 93.75 110 GLU A CA 1
ATOM 820 C C . GLU A 1 110 ? -15.203 -13.753 -1.720 1.00 93.75 110 GLU A C 1
ATOM 822 O O . GLU A 1 110 ? -14.796 -13.559 -0.568 1.00 93.75 110 GLU A O 1
ATOM 827 N N . PRO A 1 111 ? -15.964 -12.846 -2.354 1.00 91.25 111 PRO A N 1
ATOM 828 C CA . PRO A 1 111 ? -16.375 -11.611 -1.711 1.00 91.25 111 PRO A CA 1
ATOM 829 C C . PRO A 1 111 ? -17.384 -11.900 -0.594 1.00 91.25 111 PRO A C 1
ATOM 831 O O . PRO A 1 111 ? -18.460 -12.4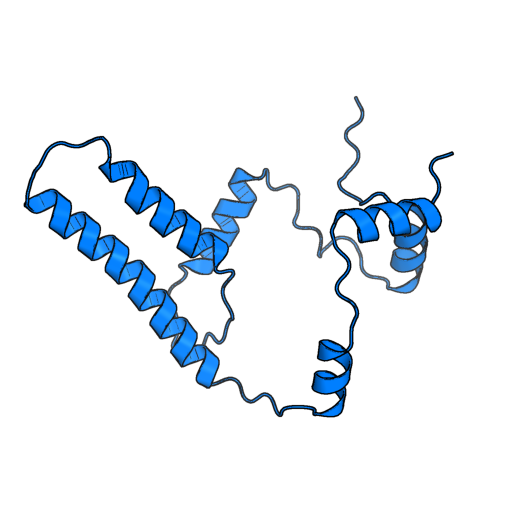48 -0.826 1.00 91.25 111 PRO A O 1
ATOM 834 N N . GLU A 1 112 ? -17.071 -11.466 0.625 1.00 96.31 112 GLU A N 1
ATOM 835 C CA . GLU A 1 112 ? -18.017 -11.476 1.737 1.00 96.31 112 GLU A CA 1
ATOM 836 C C . GLU A 1 112 ? -18.740 -10.124 1.816 1.00 96.31 112 GLU A C 1
ATOM 838 O O . GLU A 1 112 ? -18.185 -9.118 2.263 1.00 96.31 112 GLU A O 1
ATOM 843 N N . GLU A 1 113 ? -20.007 -10.093 1.396 1.00 96.31 113 GLU A N 1
ATOM 844 C CA . GLU A 1 113 ? -20.794 -8.852 1.316 1.00 96.31 113 GLU A CA 1
ATOM 845 C C . GLU A 1 113 ? -20.883 -8.110 2.656 1.00 96.31 113 GLU A C 1
ATOM 847 O O . GLU A 1 113 ? -20.801 -6.883 2.700 1.00 96.31 113 GLU A O 1
ATOM 852 N N . ARG A 1 114 ? -21.012 -8.852 3.764 1.00 96.81 114 ARG A N 1
ATOM 853 C CA . ARG A 1 114 ? -21.088 -8.273 5.114 1.00 96.81 114 ARG A CA 1
ATOM 854 C C . ARG A 1 114 ? -19.789 -7.586 5.508 1.00 96.81 114 ARG A C 1
ATOM 856 O O . ARG A 1 114 ? -19.832 -6.484 6.050 1.00 96.81 114 ARG A O 1
ATOM 863 N N . PHE A 1 115 ? -18.657 -8.218 5.208 1.00 96.12 115 PHE A N 1
ATOM 864 C CA . PHE A 1 115 ? -17.344 -7.631 5.434 1.00 96.12 115 PHE A CA 1
ATOM 865 C C . PHE A 1 115 ? -17.164 -6.373 4.587 1.00 96.12 115 PHE A C 1
ATOM 867 O O . PHE A 1 115 ? -16.767 -5.339 5.115 1.00 96.12 115 PHE A O 1
ATOM 874 N N . GLY A 1 116 ? -17.526 -6.428 3.301 1.00 95.19 116 GLY A N 1
ATOM 875 C CA . GLY A 1 116 ? -17.466 -5.270 2.411 1.00 95.19 116 GLY A CA 1
ATOM 876 C C . GLY A 1 116 ? -18.299 -4.099 2.934 1.00 95.19 116 GLY A C 1
ATOM 877 O O . GLY A 1 116 ? -17.787 -2.989 3.061 1.00 95.19 116 GLY A O 1
ATOM 878 N N . ALA A 1 117 ? -19.559 -4.343 3.298 1.00 96.25 117 ALA A N 1
ATOM 879 C CA . ALA A 1 117 ? -20.443 -3.316 3.843 1.00 96.25 117 ALA A CA 1
ATOM 880 C C . ALA A 1 117 ? -19.898 -2.708 5.146 1.00 96.25 117 ALA A C 1
ATOM 882 O O . ALA A 1 117 ? -19.891 -1.488 5.289 1.00 96.25 117 ALA A O 1
ATOM 883 N N . TRP A 1 118 ? -19.406 -3.541 6.070 1.00 96.88 118 TRP A N 1
ATOM 884 C CA . TRP A 1 118 ? -18.772 -3.075 7.304 1.00 96.88 118 TRP A CA 1
ATOM 885 C C . TRP A 1 118 ? -17.525 -2.233 7.017 1.00 96.88 118 TRP A C 1
ATOM 887 O O . TRP A 1 118 ? -17.424 -1.120 7.522 1.00 96.88 118 TRP A O 1
ATOM 897 N N . PHE A 1 119 ? -16.620 -2.719 6.165 1.00 95.62 119 PHE A N 1
ATOM 898 C CA . PHE A 1 119 ? -15.371 -2.038 5.825 1.00 95.62 119 PHE A CA 1
ATOM 899 C C . PHE A 1 119 ? -15.621 -0.666 5.188 1.00 95.62 119 PHE A C 1
ATOM 901 O O . PHE A 1 119 ? -14.959 0.307 5.542 1.00 95.62 119 PHE A O 1
ATOM 908 N N . TRP A 1 120 ? -16.606 -0.565 4.290 1.00 95.19 120 TRP A N 1
ATOM 909 C CA . TRP A 1 120 ? -17.000 0.706 3.676 1.00 95.19 120 TRP A CA 1
ATOM 910 C C . TRP A 1 120 ? -17.747 1.644 4.628 1.00 95.19 120 TRP A C 1
ATOM 912 O O . TRP A 1 120 ? -17.710 2.856 4.426 1.00 95.19 120 TRP A O 1
ATOM 922 N N . ALA A 1 121 ? -18.415 1.107 5.650 1.00 96.12 121 ALA A N 1
ATOM 923 C CA . ALA A 1 121 ? -19.102 1.892 6.671 1.00 96.12 121 ALA A CA 1
ATOM 924 C C . ALA A 1 121 ? -18.164 2.415 7.774 1.00 96.12 121 ALA A C 1
ATOM 926 O O . ALA A 1 121 ? -18.584 3.268 8.557 1.00 96.12 121 ALA A O 1
ATOM 927 N N . LEU A 1 122 ? -16.921 1.923 7.860 1.00 94.81 122 LEU A N 1
ATOM 928 C CA . LEU A 1 122 ? -15.945 2.420 8.828 1.00 94.81 122 LEU A CA 1
ATOM 929 C C . LEU A 1 122 ? -15.648 3.903 8.585 1.00 94.81 122 LEU A C 1
ATOM 931 O O . LEU A 1 122 ? -15.251 4.316 7.493 1.00 94.81 122 LEU A O 1
ATOM 935 N N . GLU A 1 123 ? -15.804 4.701 9.639 1.00 94.12 123 GLU A N 1
ATOM 936 C CA . GLU A 1 123 ? -15.469 6.118 9.612 1.00 94.12 123 GLU A CA 1
ATOM 937 C C . GLU A 1 123 ? -13.965 6.306 9.378 1.00 94.12 123 GLU A C 1
ATOM 939 O O . GLU A 1 123 ? -13.117 5.762 10.091 1.00 94.12 123 GLU A O 1
ATOM 944 N N . ARG A 1 124 ? -13.624 7.100 8.361 1.00 93.56 124 ARG A N 1
ATOM 945 C CA . ARG A 1 124 ? -12.240 7.457 8.053 1.00 93.56 124 ARG A CA 1
ATOM 946 C C . ARG A 1 124 ? -11.877 8.742 8.777 1.00 93.56 124 ARG A C 1
ATOM 948 O O . ARG A 1 124 ? -12.123 9.830 8.262 1.00 93.56 124 ARG A O 1
ATOM 955 N N . LEU A 1 125 ? -11.249 8.598 9.936 1.00 94.56 125 LEU A N 1
ATOM 956 C CA . LEU A 1 125 ? -10.699 9.729 10.671 1.00 94.56 125 LEU A CA 1
ATOM 957 C C . LEU A 1 125 ? -9.523 10.346 9.903 1.00 94.56 125 LEU A C 1
ATOM 959 O O . LEU A 1 125 ? -8.649 9.641 9.390 1.00 94.56 125 LEU A O 1
ATOM 963 N N . SER A 1 126 ? -9.476 11.673 9.850 1.00 94.88 126 SER A N 1
ATOM 964 C CA . SER A 1 126 ? -8.275 12.401 9.451 1.00 94.88 126 SER A CA 1
ATOM 965 C C . SER A 1 126 ? -7.148 12.191 10.465 1.00 94.88 126 SER A C 1
ATOM 967 O O . SER A 1 126 ? -7.376 11.826 11.620 1.00 94.88 126 SER A O 1
ATOM 969 N N . GLU A 1 127 ? -5.912 12.496 10.067 1.00 92.81 127 GLU A N 1
ATOM 970 C CA . GLU A 1 127 ? -4.757 12.449 10.972 1.00 92.81 127 GLU A CA 1
ATOM 971 C C . GLU A 1 127 ? -4.987 13.296 12.236 1.00 92.81 127 GLU A C 1
ATOM 973 O O . GLU A 1 127 ? -4.685 12.865 13.348 1.00 92.81 127 GLU A O 1
ATOM 978 N N . LYS A 1 128 ? -5.603 14.476 12.082 1.00 94.44 128 LYS A N 1
ATOM 979 C CA . LYS A 1 128 ? -5.927 15.367 13.200 1.00 94.44 128 LYS A CA 1
ATOM 980 C C . LYS A 1 128 ? -6.963 14.750 14.140 1.00 94.44 128 LYS A C 1
ATOM 982 O O . LYS A 1 128 ? -6.775 14.803 15.351 1.00 94.44 128 LYS A O 1
ATOM 987 N N . GLU A 1 129 ? -8.038 14.177 13.603 1.00 95.06 129 GLU A N 1
ATOM 988 C CA . GLU A 1 129 ? -9.080 13.525 14.409 1.00 95.06 129 GLU A CA 1
ATOM 989 C C . GLU A 1 129 ? -8.526 12.301 15.137 1.00 95.06 129 GLU A C 1
ATOM 991 O O . GLU A 1 129 ? -8.719 12.177 16.344 1.00 95.06 129 GLU A O 1
ATOM 996 N N . SER A 1 130 ? -7.751 11.463 14.442 1.00 92.69 130 SER A N 1
ATOM 997 C CA . SER A 1 130 ? -7.052 10.322 15.039 1.00 92.69 130 SER A CA 1
ATOM 998 C C . SER A 1 130 ? -6.115 10.762 16.166 1.00 92.69 130 SER A C 1
ATOM 1000 O O . SER A 1 130 ? -6.068 10.131 17.221 1.00 92.69 130 SER A O 1
ATOM 1002 N N . TYR A 1 131 ? -5.375 11.854 15.971 1.00 90.62 131 TYR A N 1
ATOM 1003 C CA . TYR A 1 131 ? -4.476 12.395 16.985 1.00 90.62 131 TYR A CA 1
ATOM 1004 C C . TYR A 1 131 ? -5.236 12.930 18.202 1.00 90.62 131 TYR A C 1
ATOM 1006 O O . TYR A 1 131 ? -4.863 12.646 19.340 1.00 90.62 131 TYR A O 1
ATOM 1014 N N . THR A 1 132 ? -6.305 13.700 17.979 1.00 93.56 132 THR A N 1
ATOM 1015 C CA . THR A 1 132 ? -7.151 14.220 19.056 1.00 93.56 132 THR A CA 1
ATOM 1016 C C . THR A 1 132 ? -7.806 13.086 19.836 1.00 93.56 132 THR A C 1
ATOM 1018 O O . THR A 1 132 ? -7.773 13.116 21.064 1.00 93.56 132 THR A O 1
ATOM 1021 N N . LEU A 1 133 ? -8.335 12.068 19.154 1.00 92.12 133 LEU A N 1
ATOM 1022 C CA . LEU A 1 133 ? -8.911 10.889 19.795 1.00 92.12 133 LEU A CA 1
ATOM 1023 C C . LEU A 1 133 ? -7.854 10.133 20.611 1.00 92.12 133 LEU A C 1
ATOM 1025 O O . LEU A 1 133 ? -8.103 9.781 21.759 1.00 92.12 133 LEU A O 1
ATOM 1029 N N . SER A 1 134 ? -6.640 9.978 20.077 1.00 91.69 134 SER A N 1
ATOM 1030 C CA . SER A 1 134 ? -5.518 9.393 20.816 1.00 91.69 134 SER A CA 1
ATOM 1031 C C . SER A 1 134 ? -5.181 10.179 22.094 1.00 91.69 134 SER A C 1
ATOM 1033 O O . SER A 1 134 ? -4.955 9.557 23.127 1.00 91.69 134 SER A O 1
ATOM 1035 N N . CYS A 1 135 ? -5.216 11.523 22.076 1.00 90.69 135 CYS A N 1
ATOM 1036 C CA . CYS A 1 135 ? -5.062 12.336 23.297 1.00 90.69 135 CYS A CA 1
ATOM 1037 C C . CYS A 1 135 ? -6.170 12.097 24.329 1.00 90.69 135 CYS A C 1
ATOM 1039 O O . CYS A 1 135 ? -5.929 12.256 25.520 1.00 90.69 135 CYS A O 1
ATOM 1041 N N . GLN A 1 136 ? -7.402 11.853 23.877 1.00 91.88 136 GLN A N 1
ATOM 1042 C CA . GLN A 1 136 ? -8.547 11.656 24.767 1.00 91.88 136 GLN A CA 1
ATOM 1043 C C . GLN A 1 136 ? -8.503 10.277 25.424 1.00 91.88 136 GLN A C 1
ATOM 1045 O O . GLN A 1 136 ? -8.849 10.157 26.595 1.00 91.88 136 GLN A O 1
ATOM 1050 N N . LEU A 1 137 ? -8.065 9.261 24.674 1.00 90.94 137 LEU A N 1
ATOM 1051 C CA . LEU A 1 137 ? -7.892 7.894 25.164 1.00 90.94 137 LEU A CA 1
ATOM 1052 C C . LEU A 1 137 ? -6.744 7.796 26.171 1.00 90.94 137 LEU A C 1
ATOM 1054 O O . LEU A 1 137 ? -6.924 7.237 27.249 1.00 90.94 137 LEU A O 1
ATOM 1058 N N . GLU A 1 138 ? -5.590 8.379 25.842 1.00 91.44 138 GLU A N 1
ATOM 1059 C CA . GLU A 1 138 ? -4.432 8.450 26.736 1.00 91.44 138 GLU A CA 1
ATOM 1060 C C . GLU A 1 138 ? -3.933 9.899 26.839 1.00 91.44 138 GLU A C 1
ATOM 1062 O O . GLU A 1 138 ? -3.080 10.343 26.055 1.00 91.44 138 GLU A O 1
ATOM 1067 N N . PRO A 1 139 ? -4.471 10.673 27.804 1.00 86.00 139 PRO A N 1
ATOM 1068 C CA . PRO A 1 139 ? -3.978 12.008 28.093 1.00 86.00 139 PRO A CA 1
ATOM 1069 C C . PRO A 1 139 ? -2.519 11.951 28.534 1.00 86.00 139 PRO A C 1
ATOM 1071 O O . PRO A 1 139 ? -2.127 11.120 29.353 1.00 86.00 139 PRO A O 1
ATOM 1074 N N . ARG A 1 140 ? -1.703 12.872 28.019 1.00 75.75 140 ARG A N 1
ATOM 1075 C CA . ARG A 1 140 ? -0.340 13.048 28.525 1.00 75.75 140 ARG A CA 1
ATOM 1076 C C . ARG A 1 140 ? -0.430 13.601 29.948 1.00 75.75 140 ARG A C 1
ATOM 1078 O O . ARG A 1 140 ? -1.033 14.658 30.128 1.00 75.75 140 ARG A O 1
ATOM 1085 N N . SER A 1 141 ? 0.129 12.875 30.918 1.00 64.25 141 SER A N 1
ATOM 1086 C CA . SER A 1 141 ? 0.288 13.334 32.305 1.00 64.25 141 SER A CA 1
ATOM 1087 C C . SER A 1 141 ? 1.161 14.577 32.391 1.00 64.25 141 SER A C 1
ATOM 1089 O O . SER A 1 141 ? 2.205 14.571 31.693 1.00 64.25 141 SER A O 1
#

Foldseek 3Di:
DDDDDDDPLVVVVVVVVCVPPVDDCPVVPPDDDPVRVLVVLVCVLPPPDDLQPQDDHPCVNLVVQLVVLVVVPVPDDDDPVVVVVSVVSNVVSVVSVVSNVVNNVPDPDDDDVVVVVVVVPDDDDDPVRVVVVSCVVPPDD

Radius of gyration: 21.67 Å; chains: 1; bounding box: 42×37×61 Å

Secondary structure (DSSP, 8-state):
--------S-HHHHHHHHHHH---TTSS--S--HHHHHHHHHHHHTS---TT------HHHHHHHHHHHHHTTTT----HHHHHHHHHHHHHHHHHHHHHHHHHTT------HHHHHHHHHS----HHHHHHHHHHHS---

Organism: NCBI:txid89673

Sequence (141 aa):
MREGGTEGRLEGSWAAACGNLGVGPEAEGGSLSGEGLWGHLRAGAHAPLTPTAQRVPFLGLYVSDLGMLHTAIQDYPEGHVKHLAKKRKELKVLEEIVLLQQAAQLYSIEPEERFGAWFWALERLSEKESYTLSCQLEPRS